Protein AF-G4Z977-F1 (afdb_monomer_lite)

InterPro domains:
  IPR040786 RXLR phytopathogen effector protein, WY-domain [PF18634] (69-119)
  IPR054463 RxLR effector PexRD54, WY domain [PF22748] (27-66)

Organism: Phytophthora sojae (strain P6497) (NCBI:txid1094619)

Sequence (148 aa):
EERGPIPRLSKLAEMTLKQNRFHNLENWLWLRTQADPRKVFKFLLLGEAGVKLENNPKFIQWIKYVKLYQADQGVHRFTASDIFYTLLASKRTEEEVAVLFASLKKIPGLKKLAEDLQKAQFDSWRIKGKIPNAGRIYGKTMPSMLLE

Secondary structure (DSSP, 8-state):
------THHHHHHHHHHHHHT-S-HHHHHHHHTT--HHHHHHHTTTTSTT---TT-HHHHHHHHHHHHHHHHH-GGGS-HHHHHHHHHTSS--HHHHHHHHHHHHTSGGGHHHHHHHHHHHHHHHHHTT----HHHHTGGG--GGG--

Structure (mmCIF, N/CA/C/O backbone):
data_AF-G4Z977-F1
#
_entry.id   AF-G4Z977-F1
#
loop_
_atom_site.group_PDB
_atom_site.id
_atom_site.type_symbol
_atom_site.label_atom_id
_atom_site.label_alt_id
_atom_site.label_comp_id
_atom_site.label_asym_id
_atom_site.label_entity_id
_atom_site.label_seq_id
_atom_site.pdbx_PDB_ins_code
_atom_site.Cartn_x
_atom_site.Cartn_y
_atom_site.Cartn_z
_atom_site.occupancy
_atom_site.B_iso_or_equiv
_atom_site.auth_seq_id
_atom_site.auth_comp_id
_atom_site.auth_asym_id
_atom_site.auth_atom_id
_atom_site.pdbx_PDB_model_num
ATOM 1 N N . GLU A 1 1 ? 31.286 -31.126 -35.426 1.00 36.00 1 GLU A N 1
ATOM 2 C CA . GLU A 1 1 ? 30.299 -30.181 -35.982 1.00 36.00 1 GLU A CA 1
ATOM 3 C C . GLU A 1 1 ? 29.448 -29.659 -34.835 1.00 36.00 1 GLU A C 1
ATOM 5 O O . GLU A 1 1 ? 28.545 -30.341 -34.360 1.00 36.00 1 GLU A O 1
ATOM 10 N N . GLU A 1 2 ? 29.867 -28.528 -34.266 1.00 37.41 2 GLU A N 1
ATOM 11 C CA . GLU A 1 2 ? 29.191 -27.915 -33.126 1.00 37.41 2 GLU A CA 1
ATOM 12 C C . GLU A 1 2 ? 27.820 -27.393 -33.554 1.00 37.41 2 GLU A C 1
ATOM 14 O O . GLU A 1 2 ? 27.701 -26.480 -34.371 1.00 37.41 2 GLU A O 1
ATOM 19 N N . ARG A 1 3 ? 26.762 -27.976 -32.986 1.00 44.56 3 ARG A N 1
ATOM 20 C CA . ARG A 1 3 ? 25.419 -27.408 -33.066 1.00 44.56 3 ARG A CA 1
ATOM 21 C C . ARG A 1 3 ? 25.397 -26.168 -32.177 1.00 44.56 3 ARG A C 1
ATOM 23 O O . ARG A 1 3 ? 25.275 -26.287 -30.961 1.00 44.56 3 ARG A O 1
ATOM 30 N N . GLY A 1 4 ? 25.553 -24.998 -32.795 1.00 48.47 4 GLY A N 1
ATOM 31 C CA . GLY A 1 4 ? 25.447 -23.708 -32.119 1.00 48.47 4 GLY A CA 1
ATOM 32 C C . GLY A 1 4 ? 24.156 -23.599 -31.291 1.00 48.47 4 GLY A C 1
ATOM 33 O O . GLY A 1 4 ? 23.150 -24.242 -31.618 1.00 48.47 4 GLY A O 1
ATOM 34 N N . PRO A 1 5 ? 24.167 -22.812 -30.201 1.00 51.97 5 PRO A N 1
ATOM 35 C CA . PRO A 1 5 ? 23.032 -22.716 -29.290 1.00 51.97 5 PRO A CA 1
ATOM 36 C C . PRO A 1 5 ? 21.810 -22.230 -30.065 1.00 51.97 5 PRO A C 1
ATOM 38 O O . PRO A 1 5 ? 21.947 -21.359 -30.909 1.00 51.97 5 PRO A O 1
ATOM 41 N N . ILE A 1 6 ? 20.624 -22.787 -29.804 1.00 49.53 6 ILE A N 1
ATOM 42 C CA . ILE A 1 6 ? 19.371 -22.413 -30.478 1.00 49.53 6 ILE A CA 1
ATOM 43 C C . ILE A 1 6 ? 18.826 -21.130 -29.813 1.00 49.53 6 ILE A C 1
ATOM 45 O O . ILE A 1 6 ? 18.198 -21.223 -28.756 1.00 49.53 6 ILE A O 1
ATOM 49 N N . PRO A 1 7 ? 18.986 -19.921 -30.395 1.00 49.31 7 PRO A N 1
ATOM 50 C CA . PRO A 1 7 ? 18.646 -18.646 -29.742 1.00 49.31 7 PRO A CA 1
ATOM 51 C C . PRO A 1 7 ? 17.137 -18.338 -29.661 1.00 49.31 7 PRO A C 1
ATOM 53 O O . PRO A 1 7 ? 16.747 -17.221 -29.327 1.00 49.31 7 PRO A O 1
ATOM 56 N N . ARG A 1 8 ? 16.251 -19.289 -29.990 1.00 52.06 8 ARG A N 1
ATOM 57 C CA . ARG A 1 8 ? 14.792 -19.055 -30.040 1.00 52.06 8 ARG A CA 1
ATOM 58 C C . ARG A 1 8 ? 14.049 -19.444 -28.762 1.00 52.06 8 ARG A C 1
ATOM 60 O O . ARG A 1 8 ? 13.011 -18.850 -28.479 1.00 52.06 8 ARG A O 1
ATOM 67 N N . LEU A 1 9 ? 14.577 -20.381 -27.972 1.00 49.69 9 LEU A N 1
ATOM 68 C CA . LEU A 1 9 ? 13.931 -20.815 -26.726 1.00 49.69 9 LEU A CA 1
ATOM 69 C C . LEU A 1 9 ? 14.031 -19.761 -25.618 1.00 49.69 9 LEU A C 1
ATOM 71 O O . LEU A 1 9 ? 13.076 -19.600 -24.868 1.00 49.69 9 LEU A O 1
ATOM 75 N N . S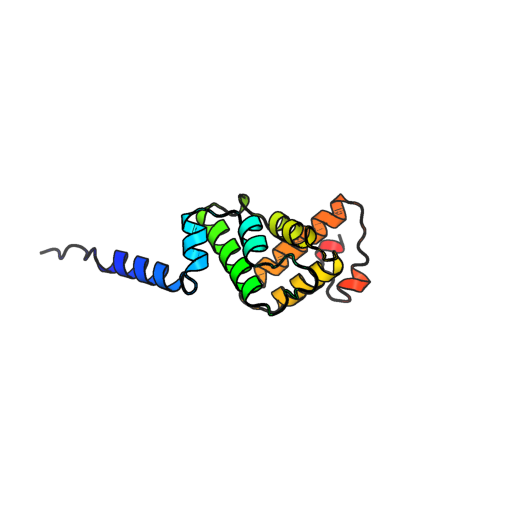ER A 1 10 ? 15.122 -18.992 -25.554 1.00 59.66 10 SER A N 1
ATOM 76 C CA . SER A 1 10 ? 15.293 -17.898 -24.584 1.00 59.66 10 SER A CA 1
ATOM 77 C C . SER A 1 10 ? 14.256 -16.795 -24.783 1.00 59.66 10 SER A C 1
ATOM 79 O O . SER A 1 10 ? 13.573 -16.415 -23.841 1.00 59.66 10 SER A O 1
ATOM 81 N N . LYS A 1 11 ? 14.050 -16.349 -26.026 1.00 60.91 11 LYS A N 1
ATOM 82 C CA . LYS A 1 11 ? 13.050 -15.325 -26.351 1.00 60.91 11 LYS A CA 1
ATOM 83 C C . LYS A 1 11 ? 11.625 -15.816 -26.103 1.00 60.91 11 LYS A C 1
ATOM 85 O O . LYS A 1 11 ? 10.808 -15.055 -25.597 1.00 60.91 11 LYS A O 1
ATOM 90 N N . LEU A 1 12 ? 11.327 -17.080 -26.417 1.00 50.25 12 LEU A N 1
ATOM 91 C CA . LEU A 1 12 ? 10.016 -17.669 -26.140 1.00 50.25 12 LEU A CA 1
ATOM 92 C C . LEU A 1 12 ? 9.785 -17.846 -24.632 1.00 50.25 12 LEU A C 1
ATOM 94 O O . LEU A 1 12 ? 8.690 -17.560 -24.170 1.00 50.25 12 LEU A O 1
ATOM 98 N N . ALA A 1 13 ? 10.810 -18.242 -23.869 1.00 54.69 13 ALA A N 1
ATOM 99 C CA . ALA A 1 13 ? 10.777 -18.328 -22.410 1.00 54.69 13 ALA A CA 1
ATOM 100 C C . ALA A 1 13 ? 10.619 -16.946 -21.758 1.00 54.69 13 ALA A C 1
ATOM 102 O O . ALA A 1 13 ? 9.823 -1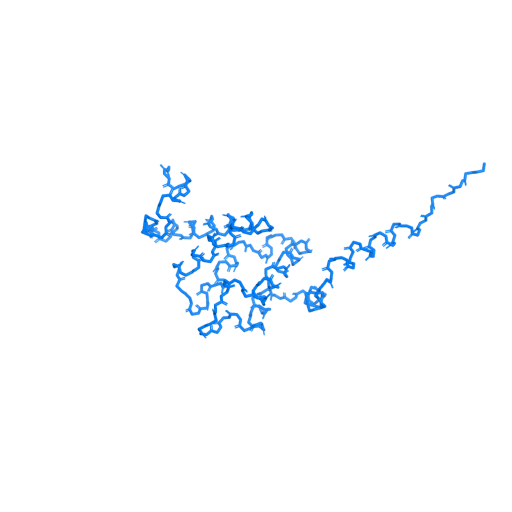6.772 -20.845 1.00 54.69 13 ALA A O 1
ATOM 103 N N . GLU A 1 14 ? 11.305 -15.921 -22.261 1.00 60.72 14 GLU A N 1
ATOM 104 C CA . GLU A 1 14 ? 11.090 -14.536 -21.843 1.00 60.72 14 GLU A CA 1
ATOM 105 C C . GLU A 1 14 ? 9.684 -14.053 -22.188 1.00 60.72 14 GLU A C 1
ATOM 107 O O . GLU A 1 14 ? 9.068 -13.349 -21.392 1.00 60.72 14 GLU A O 1
ATOM 112 N N . MET A 1 15 ? 9.174 -14.408 -23.369 1.00 52.81 15 MET A N 1
ATOM 113 C CA . MET A 1 15 ? 7.823 -14.071 -23.798 1.00 52.81 15 MET A CA 1
ATOM 114 C C . MET A 1 15 ? 6.781 -14.783 -22.953 1.00 52.81 15 MET A C 1
ATOM 116 O O . MET A 1 15 ? 5.831 -14.129 -22.562 1.00 52.81 15 MET A O 1
ATOM 120 N N . THR A 1 16 ? 6.950 -16.059 -22.609 1.00 52.41 16 THR A N 1
ATOM 121 C CA . THR A 1 16 ? 6.019 -16.788 -21.738 1.00 52.41 16 THR A CA 1
ATOM 122 C C . THR A 1 16 ? 6.116 -16.313 -20.292 1.00 52.41 16 THR A C 1
ATOM 124 O O . THR A 1 16 ? 5.080 -16.116 -19.666 1.00 52.41 16 THR A O 1
ATOM 127 N N . LEU A 1 17 ? 7.310 -15.995 -19.779 1.00 53.88 17 LEU A N 1
ATOM 128 C CA . LEU A 1 17 ? 7.485 -15.326 -18.483 1.00 53.88 17 LEU A CA 1
ATOM 129 C C . LEU A 1 17 ? 6.854 -13.925 -18.475 1.00 53.88 17 LEU A C 1
ATOM 131 O O . LEU A 1 17 ? 6.239 -13.535 -17.488 1.00 53.88 17 LEU A O 1
ATOM 135 N N . LYS A 1 18 ? 6.957 -13.162 -19.571 1.00 55.28 18 LYS A N 1
ATOM 136 C CA . LYS A 1 18 ? 6.272 -11.871 -19.749 1.00 55.28 18 LYS A CA 1
ATOM 137 C C . LYS A 1 18 ? 4.752 -12.061 -19.855 1.00 55.28 18 LYS A C 1
ATOM 139 O O . LYS A 1 18 ? 4.027 -11.400 -19.126 1.00 55.28 18 LYS A O 1
ATOM 144 N N . GLN A 1 19 ? 4.271 -13.001 -20.665 1.00 46.81 19 GLN A N 1
ATOM 145 C CA . GLN A 1 19 ? 2.856 -13.334 -20.877 1.00 46.81 19 GLN A CA 1
ATOM 146 C C . GLN A 1 19 ? 2.175 -13.742 -19.563 1.00 46.81 19 GLN A C 1
ATOM 148 O O . GLN A 1 19 ? 1.100 -13.240 -19.245 1.00 46.81 19 GLN A O 1
ATOM 153 N N . ASN A 1 20 ? 2.839 -14.570 -18.749 1.00 50.62 20 ASN A N 1
ATOM 154 C CA . ASN A 1 20 ? 2.346 -15.003 -17.438 1.00 50.62 20 ASN A CA 1
ATOM 155 C C . ASN A 1 20 ? 2.300 -13.844 -16.412 1.00 50.62 20 ASN A C 1
ATOM 157 O O . ASN A 1 20 ? 1.578 -13.912 -15.419 1.00 50.62 20 ASN A O 1
ATOM 161 N N . ARG A 1 21 ? 3.025 -12.736 -16.659 1.00 53.88 21 ARG A N 1
ATOM 162 C CA . ARG A 1 21 ? 2.948 -11.488 -15.871 1.00 53.88 21 ARG A CA 1
ATOM 163 C C . ARG A 1 21 ? 1.805 -10.557 -16.297 1.00 53.88 21 ARG A C 1
ATOM 165 O O . ARG A 1 21 ? 1.528 -9.599 -15.577 1.00 53.88 21 ARG A O 1
ATOM 172 N N . PHE A 1 22 ? 1.109 -10.840 -17.402 1.00 51.75 22 PHE A N 1
ATOM 173 C CA . PHE A 1 22 ? 0.079 -9.964 -17.978 1.00 51.75 22 PHE A CA 1
ATOM 174 C C . PHE A 1 22 ? -1.322 -10.583 -18.019 1.00 51.75 22 PHE A C 1
ATOM 176 O O . PHE A 1 22 ? -2.098 -10.308 -18.926 1.00 51.75 22 PHE A O 1
ATOM 183 N N . HIS A 1 23 ? -1.724 -11.302 -16.967 1.00 53.47 23 HIS A N 1
ATOM 184 C CA . HIS A 1 23 ? -3.143 -11.621 -16.730 1.00 53.47 23 HIS A CA 1
ATOM 185 C C . HIS A 1 23 ? -4.036 -10.376 -16.493 1.00 53.47 23 HIS A C 1
ATOM 187 O O . HIS A 1 23 ? -5.207 -10.516 -16.151 1.00 53.47 23 HIS A O 1
ATOM 193 N N . ASN A 1 24 ? -3.509 -9.155 -16.650 1.00 71.06 24 ASN A N 1
ATOM 194 C CA . ASN A 1 24 ? -4.283 -7.921 -16.634 1.00 71.06 24 ASN A CA 1
ATOM 195 C C . ASN A 1 24 ? -3.634 -6.866 -17.558 1.00 71.06 24 ASN A C 1
ATOM 197 O O . ASN A 1 24 ? -2.591 -6.298 -17.221 1.00 71.06 24 ASN A O 1
ATOM 201 N N . LEU A 1 25 ? -4.239 -6.636 -18.731 1.00 82.81 25 LEU A N 1
ATOM 202 C CA . LEU A 1 25 ? -3.770 -5.703 -19.767 1.00 82.81 25 LEU A CA 1
ATOM 203 C C . LEU A 1 25 ? -3.585 -4.272 -19.232 1.00 82.81 25 LEU A C 1
ATOM 205 O O . LEU A 1 25 ? -2.671 -3.566 -19.655 1.00 82.81 25 LEU A O 1
ATOM 209 N N . GLU A 1 26 ? -4.404 -3.863 -18.263 1.00 88.38 26 GLU A N 1
ATOM 210 C CA . GLU A 1 26 ? -4.333 -2.531 -17.657 1.00 88.38 26 GLU A CA 1
ATOM 211 C C . GLU A 1 26 ? -3.027 -2.342 -16.879 1.00 88.38 26 GLU A C 1
ATOM 213 O O . GLU A 1 26 ? -2.336 -1.342 -17.064 1.00 88.38 26 GLU A O 1
ATOM 218 N N . ASN A 1 27 ? -2.618 -3.344 -16.088 1.00 90.69 27 ASN A N 1
ATOM 219 C CA . ASN A 1 27 ? -1.358 -3.296 -15.342 1.00 90.69 27 ASN A CA 1
ATOM 220 C C . ASN A 1 27 ? -0.152 -3.168 -16.279 1.00 90.69 27 ASN A C 1
ATOM 222 O O . ASN A 1 27 ? 0.796 -2.450 -15.964 1.00 90.69 27 ASN A O 1
ATOM 226 N N . TRP A 1 28 ? -0.186 -3.860 -17.422 1.00 86.19 28 TRP A N 1
ATOM 227 C CA . TRP A 1 28 ? 0.855 -3.742 -18.439 1.00 86.19 28 TRP A CA 1
ATOM 228 C C . TRP A 1 28 ? 0.904 -2.339 -19.041 1.00 86.19 28 TRP A C 1
ATOM 230 O O . TRP A 1 28 ? 1.983 -1.759 -19.161 1.00 86.19 28 TRP A O 1
ATOM 240 N N . LEU A 1 29 ? -0.257 -1.782 -19.396 1.00 91.38 29 LEU A N 1
ATOM 241 C CA . LEU A 1 29 ? -0.338 -0.451 -19.985 1.00 91.38 29 LEU A CA 1
ATOM 242 C C . LEU A 1 29 ? 0.171 0.616 -19.013 1.00 91.38 29 LEU A C 1
ATOM 244 O O . LEU A 1 29 ? 1.009 1.432 -19.395 1.00 91.38 29 LEU A O 1
ATOM 248 N N . TRP A 1 30 ? -0.275 0.565 -17.755 1.00 94.75 30 TRP A N 1
ATOM 249 C CA . TRP A 1 30 ? 0.199 1.463 -16.706 1.00 94.75 30 TRP A CA 1
ATOM 250 C C . TRP A 1 30 ? 1.710 1.362 -16.523 1.00 94.75 30 TRP A C 1
ATOM 252 O O . TRP A 1 30 ? 2.372 2.398 -16.473 1.00 94.75 30 TRP A O 1
ATOM 262 N N . LEU A 1 31 ? 2.264 0.143 -16.520 1.00 92.38 31 LEU A N 1
ATOM 263 C CA . LEU A 1 31 ? 3.703 -0.077 -16.382 1.00 92.38 31 LEU A CA 1
ATOM 264 C C . LEU A 1 31 ? 4.478 0.515 -17.565 1.00 92.38 31 LEU A C 1
ATOM 266 O O . LEU A 1 31 ? 5.463 1.215 -17.358 1.00 92.38 31 LEU A O 1
ATOM 270 N N . ARG A 1 32 ? 3.994 0.320 -18.800 1.00 91.06 32 ARG A N 1
ATOM 271 C CA . ARG A 1 32 ? 4.606 0.889 -20.014 1.00 91.06 32 ARG A CA 1
ATOM 272 C C . ARG A 1 32 ? 4.663 2.416 -19.971 1.00 91.06 32 ARG A C 1
ATOM 274 O O . ARG A 1 32 ? 5.608 3.009 -20.474 1.00 91.06 32 ARG A O 1
ATOM 281 N N . THR A 1 33 ? 3.648 3.041 -19.382 1.00 90.88 33 THR A N 1
ATOM 282 C CA . THR A 1 33 ? 3.586 4.497 -19.190 1.00 90.88 33 THR A CA 1
ATOM 283 C C . THR A 1 33 ? 4.196 4.972 -17.870 1.00 90.88 33 THR A C 1
ATOM 285 O O . THR A 1 33 ? 4.108 6.158 -17.572 1.00 90.88 33 THR A O 1
ATOM 288 N N . GLN A 1 34 ? 4.762 4.064 -17.062 1.00 90.75 34 GLN A N 1
ATOM 289 C CA . GLN A 1 34 ? 5.266 4.339 -15.711 1.00 90.75 34 GLN A CA 1
ATOM 290 C C . GLN A 1 34 ? 4.256 5.121 -14.854 1.00 90.75 34 GLN A C 1
ATOM 292 O O . GLN A 1 34 ? 4.593 6.088 -14.171 1.00 90.75 34 GLN A O 1
ATOM 297 N N . ALA A 1 35 ? 2.980 4.735 -14.916 1.00 95.25 35 ALA A N 1
ATOM 298 C CA . ALA A 1 35 ? 1.914 5.472 -14.256 1.00 95.25 35 ALA A CA 1
ATOM 299 C C . ALA A 1 35 ? 2.115 5.467 -12.732 1.00 95.25 35 ALA A C 1
ATOM 301 O O . ALA A 1 35 ? 2.215 4.409 -12.113 1.00 95.25 35 ALA A O 1
ATOM 302 N N . ASP A 1 36 ? 2.134 6.645 -12.108 1.00 95.50 36 ASP A N 1
ATOM 303 C CA . ASP A 1 36 ? 2.280 6.753 -10.652 1.00 95.50 36 ASP A CA 1
ATOM 304 C C . ASP A 1 36 ? 1.206 5.891 -9.942 1.00 95.50 36 ASP A C 1
ATOM 306 O O . ASP A 1 36 ? 0.008 6.060 -10.219 1.00 95.50 36 ASP A O 1
ATOM 310 N N . PRO A 1 37 ? 1.582 4.979 -9.023 1.00 96.81 37 PRO A N 1
ATOM 311 C CA . PRO A 1 37 ? 0.616 4.116 -8.352 1.00 96.81 37 PRO A CA 1
ATOM 312 C C . PRO A 1 37 ? -0.491 4.863 -7.595 1.00 96.81 37 PRO A C 1
ATOM 314 O O . PRO A 1 37 ? -1.600 4.342 -7.497 1.00 96.81 37 PRO A O 1
ATOM 317 N N . ARG A 1 38 ? -0.265 6.095 -7.122 1.00 97.12 38 ARG A N 1
ATOM 318 C CA . ARG A 1 38 ? -1.303 6.959 -6.524 1.00 97.12 38 ARG A CA 1
ATOM 319 C C . ARG A 1 38 ? -2.334 7.390 -7.565 1.00 97.12 38 ARG A C 1
ATOM 321 O O . ARG A 1 38 ? -3.523 7.460 -7.259 1.00 97.12 38 A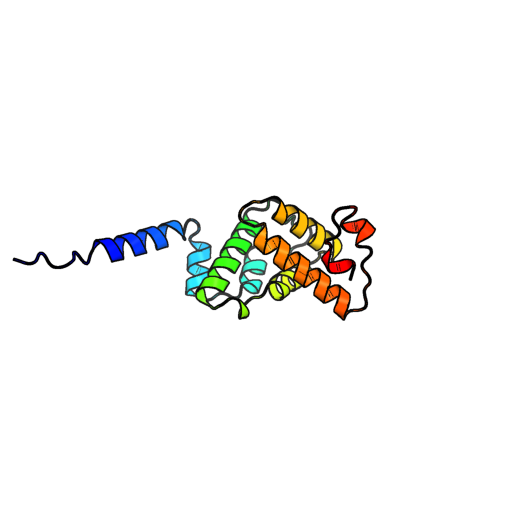RG A O 1
ATOM 328 N N . LYS A 1 39 ? -1.910 7.668 -8.804 1.00 96.56 39 LYS A N 1
ATOM 329 C CA . LYS A 1 39 ? -2.830 7.987 -9.910 1.00 96.56 39 LYS A CA 1
ATOM 330 C C . LYS A 1 39 ? -3.654 6.765 -10.292 1.00 96.56 39 LYS A C 1
ATOM 332 O O . LYS A 1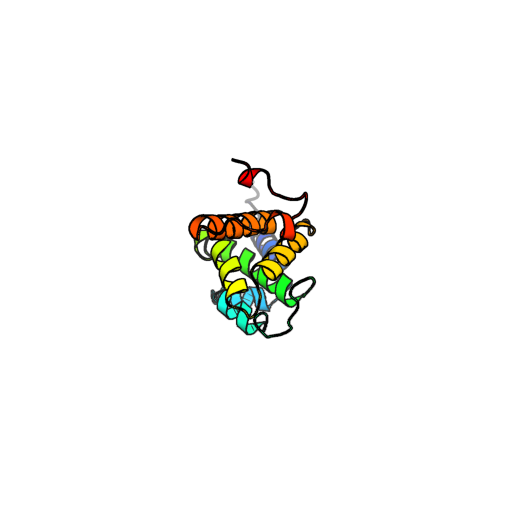 39 ? -4.865 6.885 -10.437 1.00 96.56 39 LYS A O 1
ATOM 337 N N . VAL A 1 40 ? -3.028 5.590 -10.365 1.00 97.00 40 VAL A N 1
ATOM 338 C CA . VAL A 1 40 ? -3.738 4.326 -10.625 1.00 97.00 40 VAL A CA 1
ATOM 339 C C . VAL A 1 40 ? -4.730 4.002 -9.500 1.00 97.00 40 VAL A C 1
ATOM 341 O O . VAL A 1 40 ? -5.855 3.594 -9.774 1.00 97.00 40 VAL A O 1
ATOM 344 N N . PHE A 1 41 ? -4.371 4.255 -8.236 1.00 96.81 41 PHE A N 1
ATOM 345 C CA . PHE A 1 41 ? -5.281 4.095 -7.093 1.00 96.81 41 PHE A CA 1
ATOM 346 C C . PHE A 1 41 ? -6.555 4.938 -7.250 1.00 96.81 41 PHE A C 1
ATOM 348 O O . PHE A 1 41 ? -7.666 4.442 -7.047 1.00 96.81 41 PHE A O 1
ATOM 355 N N . LYS A 1 42 ? -6.393 6.207 -7.651 1.00 95.69 42 LYS A N 1
ATOM 356 C CA . LYS A 1 42 ? -7.507 7.121 -7.938 1.00 95.69 42 LYS A CA 1
ATOM 357 C C . LYS A 1 42 ? -8.312 6.678 -9.157 1.00 95.69 42 LYS A C 1
ATOM 359 O O . LYS A 1 42 ? -9.532 6.668 -9.088 1.00 95.69 42 LYS A O 1
ATOM 364 N N . PHE A 1 43 ? -7.646 6.265 -10.234 1.00 95.06 43 PHE A N 1
ATOM 365 C CA . PHE A 1 43 ? -8.294 5.762 -11.449 1.00 95.06 43 PHE A CA 1
ATOM 366 C C . PHE A 1 43 ? -9.207 4.561 -11.162 1.00 95.06 43 PHE A C 1
ATOM 368 O O . PHE A 1 43 ? -10.306 4.463 -11.696 1.00 95.06 43 PHE A O 1
ATOM 375 N N . LEU A 1 44 ? -8.790 3.680 -10.251 1.00 94.50 44 LEU A N 1
ATOM 376 C CA . LEU A 1 44 ? -9.580 2.531 -9.805 1.00 94.50 44 LEU A CA 1
ATOM 377 C C . LEU A 1 44 ? -10.691 2.884 -8.800 1.00 94.50 44 LEU A C 1
ATOM 379 O O . LEU A 1 44 ? -11.398 1.980 -8.346 1.00 94.50 44 LEU A O 1
ATOM 383 N N . LEU A 1 45 ? -10.858 4.169 -8.466 1.00 94.00 45 LEU A N 1
ATOM 384 C CA . LEU A 1 45 ? -11.843 4.697 -7.515 1.00 94.00 45 LEU A CA 1
ATOM 385 C C . LEU A 1 45 ? -11.709 4.094 -6.109 1.00 94.00 45 LEU A C 1
ATOM 387 O O . LEU A 1 45 ? -12.672 3.991 -5.355 1.00 94.00 45 LEU A O 1
ATOM 391 N N . LEU A 1 46 ? -10.496 3.688 -5.724 1.00 95.19 46 LEU A N 1
ATOM 392 C CA . LEU A 1 46 ? -10.248 3.026 -4.440 1.00 95.19 46 LEU A CA 1
ATOM 393 C C . LEU A 1 46 ? -10.255 4.003 -3.253 1.00 95.19 46 LEU A C 1
ATOM 395 O O . LEU A 1 46 ? -10.325 3.576 -2.099 1.00 95.19 46 LEU A O 1
ATOM 399 N N . GLY A 1 47 ? -10.186 5.310 -3.519 1.00 91.81 47 GLY A N 1
ATOM 400 C CA . GLY A 1 47 ? -10.222 6.371 -2.509 1.00 91.81 47 GLY A CA 1
ATOM 401 C C . GLY A 1 47 ? -11.620 6.880 -2.146 1.00 91.81 47 GLY A C 1
ATOM 402 O O . GLY A 1 47 ? -11.730 7.680 -1.218 1.00 91.81 47 GLY A O 1
ATOM 403 N N . GLU A 1 48 ? -12.659 6.435 -2.857 1.00 88.69 48 GLU A N 1
ATOM 404 C CA . GLU A 1 48 ? -14.025 6.934 -2.681 1.00 88.69 48 GLU A CA 1
ATOM 405 C C . GLU A 1 48 ? -14.654 6.494 -1.352 1.00 88.69 48 GLU A C 1
ATOM 407 O O . GLU A 1 48 ? -14.323 5.447 -0.784 1.00 88.69 48 GLU A O 1
ATOM 412 N N . ALA A 1 49 ? -15.590 7.308 -0.854 1.00 81.81 49 ALA A N 1
ATOM 413 C CA . ALA A 1 49 ? -16.327 7.012 0.373 1.00 81.81 49 ALA A CA 1
ATOM 414 C C . ALA A 1 49 ? -17.087 5.680 0.249 1.00 81.81 49 ALA A C 1
ATOM 416 O O . ALA A 1 49 ? -17.714 5.411 -0.772 1.00 81.81 49 ALA A O 1
ATOM 417 N N . GLY A 1 50 ? -17.053 4.852 1.295 1.00 81.19 50 GLY A N 1
ATOM 418 C CA . GLY A 1 50 ? -17.796 3.586 1.336 1.00 81.19 50 GLY A CA 1
ATOM 419 C C . GLY A 1 50 ? -17.173 2.431 0.541 1.00 81.19 50 GLY A C 1
ATOM 420 O O . GLY A 1 50 ? -17.669 1.307 0.619 1.00 81.19 50 GLY A O 1
ATOM 421 N N . VAL A 1 51 ? -16.064 2.649 -0.177 1.00 87.25 51 VAL A N 1
ATOM 422 C CA . VAL A 1 51 ? -15.359 1.562 -0.869 1.00 87.25 51 VAL A CA 1
ATOM 423 C C . VAL A 1 51 ? -14.648 0.667 0.146 1.00 87.25 51 VAL A C 1
ATOM 425 O O . VAL A 1 51 ? -13.684 1.075 0.797 1.00 87.25 51 VAL A O 1
ATOM 428 N N . LYS A 1 52 ? -15.066 -0.597 0.238 1.00 89.00 52 LYS A N 1
ATOM 429 C CA . LYS A 1 52 ? -14.335 -1.631 0.985 1.00 89.00 52 LYS A CA 1
ATOM 430 C C . LYS A 1 52 ? -13.162 -2.143 0.147 1.00 89.00 52 LYS A C 1
ATOM 432 O O . LYS A 1 52 ? -13.336 -2.438 -1.035 1.00 89.00 52 LYS A O 1
ATOM 437 N N . LEU A 1 53 ? -11.964 -2.210 0.736 1.00 90.88 53 LEU A N 1
ATOM 438 C CA . LEU A 1 53 ? -10.743 -2.690 0.058 1.00 90.88 53 LEU A CA 1
ATOM 439 C C . LEU A 1 53 ? -10.476 -4.176 0.295 1.00 90.88 53 LEU A C 1
ATOM 441 O O . LEU A 1 53 ? -9.884 -4.856 -0.541 1.00 90.88 53 LEU A O 1
ATOM 445 N N . GLU A 1 54 ? -10.924 -4.679 1.435 1.00 84.94 54 GLU A N 1
ATOM 446 C CA . GLU A 1 54 ? -10.883 -6.092 1.776 1.00 84.94 54 GLU A CA 1
ATOM 447 C C . GLU A 1 54 ? -11.679 -6.910 0.754 1.00 84.94 54 GLU A C 1
ATOM 449 O O . GLU A 1 54 ? -12.815 -6.583 0.416 1.00 84.94 54 GLU A O 1
ATOM 454 N N . ASN A 1 55 ? -11.034 -7.943 0.206 1.00 80.50 55 ASN A N 1
ATOM 455 C CA . ASN A 1 55 ? -11.549 -8.785 -0.879 1.00 80.50 55 ASN A CA 1
ATOM 456 C C . ASN A 1 55 ? -11.961 -8.029 -2.159 1.00 80.50 55 ASN A C 1
ATOM 458 O O . ASN A 1 55 ? -12.613 -8.603 -3.029 1.00 80.50 55 ASN A O 1
ATOM 462 N N . ASN A 1 56 ? -11.560 -6.764 -2.321 1.00 87.56 56 ASN A N 1
ATOM 463 C CA . ASN A 1 56 ? -11.894 -5.985 -3.505 1.00 87.56 56 ASN A CA 1
ATOM 464 C C . ASN A 1 56 ? -10.938 -6.329 -4.663 1.00 87.56 56 ASN A C 1
ATOM 466 O O . ASN A 1 56 ? -9.732 -6.077 -4.555 1.00 87.56 56 ASN A O 1
ATOM 470 N N . PRO A 1 57 ? -11.436 -6.848 -5.800 1.00 89.31 57 PRO A N 1
ATOM 471 C CA . PRO A 1 57 ? -10.584 -7.255 -6.913 1.00 89.31 57 PRO A CA 1
ATOM 472 C C . PRO A 1 57 ? -9.786 -6.088 -7.514 1.00 89.31 57 PRO A C 1
ATOM 474 O O . PRO A 1 57 ? -8.631 -6.289 -7.889 1.00 89.31 57 PRO A O 1
ATOM 477 N N . LYS A 1 58 ? -10.335 -4.862 -7.527 1.00 92.44 58 LYS A N 1
ATOM 478 C CA . LYS A 1 58 ? -9.614 -3.659 -7.980 1.00 92.44 58 LYS A CA 1
ATOM 479 C C . LYS A 1 58 ? -8.473 -3.301 -7.032 1.00 92.44 58 LYS A C 1
ATOM 481 O O . LYS A 1 58 ? -7.399 -2.905 -7.475 1.00 92.44 58 LYS A O 1
ATOM 486 N N . PHE A 1 59 ? -8.664 -3.491 -5.727 1.00 93.06 59 PHE A N 1
ATOM 487 C CA . PHE A 1 59 ? -7.586 -3.287 -4.761 1.00 93.06 59 PHE A CA 1
ATOM 488 C C . PHE A 1 59 ? -6.475 -4.327 -4.936 1.00 93.06 59 PHE A C 1
ATOM 490 O O . PHE A 1 59 ? -5.299 -3.976 -4.986 1.00 93.06 59 PHE A O 1
ATOM 497 N N . ILE A 1 60 ? -6.829 -5.602 -5.122 1.00 89.62 60 ILE A N 1
ATOM 498 C CA . ILE A 1 60 ? -5.847 -6.659 -5.408 1.00 89.62 60 ILE A CA 1
ATOM 499 C C . ILE A 1 60 ? -5.097 -6.382 -6.717 1.00 89.62 60 ILE A C 1
ATOM 501 O O . ILE A 1 60 ? -3.881 -6.575 -6.785 1.00 89.62 60 ILE A O 1
ATOM 505 N N . GLN A 1 61 ? -5.790 -5.902 -7.749 1.00 91.88 61 GLN A N 1
ATOM 506 C CA . GLN A 1 61 ? -5.169 -5.455 -8.994 1.00 91.88 61 GLN A CA 1
ATOM 507 C C . GLN A 1 61 ? -4.175 -4.316 -8.756 1.00 91.88 61 GLN A C 1
ATOM 509 O O . GLN A 1 61 ? -3.048 -4.392 -9.248 1.00 91.88 61 GLN A O 1
ATOM 514 N N . TRP A 1 62 ? -4.559 -3.303 -7.979 1.00 95.50 62 TRP A N 1
ATOM 515 C CA . TRP A 1 62 ? -3.681 -2.193 -7.629 1.00 95.50 62 TRP A CA 1
ATOM 516 C C . TRP A 1 62 ? -2.429 -2.660 -6.876 1.00 95.50 62 TRP A C 1
ATOM 518 O O . TRP A 1 62 ? -1.321 -2.267 -7.226 1.00 95.50 62 TRP A O 1
ATOM 528 N N . ILE A 1 63 ? -2.568 -3.578 -5.914 1.00 92.88 63 ILE A N 1
ATOM 529 C CA . ILE A 1 63 ? -1.425 -4.175 -5.205 1.00 92.88 63 ILE A CA 1
ATOM 530 C C . ILE A 1 63 ? -0.503 -4.936 -6.168 1.00 92.88 63 ILE A C 1
ATOM 532 O O . ILE A 1 63 ? 0.721 -4.824 -6.075 1.00 92.88 63 ILE A O 1
ATOM 536 N N . LYS A 1 64 ? -1.064 -5.690 -7.124 1.00 89.94 64 LYS A N 1
ATOM 537 C CA . LYS A 1 64 ? -0.270 -6.339 -8.181 1.00 89.94 64 LYS A CA 1
ATOM 538 C C . LYS A 1 64 ? 0.473 -5.304 -9.028 1.00 89.94 64 LYS A C 1
ATOM 540 O O . LYS A 1 64 ? 1.640 -5.521 -9.340 1.00 89.94 64 LYS A O 1
ATOM 545 N N . TYR A 1 65 ? -0.173 -4.189 -9.367 1.00 92.81 65 TYR A N 1
ATOM 546 C CA . TYR A 1 65 ? 0.458 -3.105 -10.113 1.00 92.81 65 TYR A CA 1
ATOM 547 C C . TYR A 1 65 ? 1.610 -2.461 -9.334 1.00 92.81 65 TYR A C 1
ATOM 549 O O . TYR A 1 65 ? 2.701 -2.330 -9.876 1.00 92.81 65 TYR A O 1
ATOM 557 N N . VAL A 1 66 ? 1.417 -2.147 -8.051 1.00 93.25 66 VAL A N 1
ATOM 558 C CA . VAL A 1 66 ? 2.475 -1.605 -7.182 1.00 93.25 66 VAL A CA 1
ATOM 559 C C . VAL A 1 66 ? 3.699 -2.522 -7.163 1.00 93.25 66 VAL A C 1
ATOM 561 O O . VAL A 1 66 ? 4.818 -2.043 -7.321 1.00 93.25 66 VAL A O 1
ATOM 564 N N . LYS A 1 67 ? 3.503 -3.843 -7.044 1.00 89.38 67 LYS A N 1
ATOM 565 C CA . LYS A 1 67 ? 4.612 -4.812 -7.091 1.00 89.38 67 LYS A CA 1
ATOM 566 C C . LYS A 1 67 ? 5.341 -4.808 -8.438 1.00 89.38 67 LYS A C 1
ATOM 568 O O . LYS A 1 67 ? 6.565 -4.883 -8.459 1.00 89.38 67 LYS A O 1
ATOM 573 N N . LEU A 1 68 ? 4.608 -4.717 -9.551 1.00 89.94 68 LEU A N 1
ATOM 574 C CA . LEU A 1 68 ? 5.207 -4.601 -10.887 1.00 89.94 68 LEU A CA 1
ATOM 575 C C . LEU A 1 68 ? 6.009 -3.303 -11.025 1.00 89.94 68 LEU A C 1
ATOM 577 O O . LEU A 1 68 ? 7.144 -3.337 -11.485 1.00 89.94 68 LEU A O 1
ATOM 581 N N . TYR A 1 69 ? 5.447 -2.186 -10.566 1.00 91.12 69 TYR A N 1
ATOM 582 C CA . TYR A 1 69 ? 6.095 -0.879 -10.580 1.00 91.12 69 TYR A CA 1
ATOM 583 C C . TYR A 1 69 ? 7.381 -0.873 -9.742 1.00 91.12 69 TYR A C 1
ATOM 585 O O . TYR A 1 69 ? 8.419 -0.421 -10.211 1.00 91.12 69 TYR A O 1
ATOM 593 N N . GLN A 1 70 ? 7.354 -1.436 -8.530 1.00 89.44 70 GLN A N 1
ATOM 594 C CA . GLN A 1 70 ? 8.539 -1.580 -7.675 1.00 89.44 70 GLN A CA 1
ATOM 595 C C . GLN A 1 70 ? 9.618 -2.472 -8.303 1.00 89.44 70 GLN A C 1
ATOM 597 O O . GLN A 1 70 ? 10.803 -2.186 -8.149 1.00 89.44 70 GLN A O 1
ATOM 602 N N . ALA A 1 71 ? 9.227 -3.549 -8.989 1.00 88.19 71 ALA A N 1
ATOM 603 C CA . ALA A 1 71 ? 10.165 -4.454 -9.649 1.00 88.19 71 ALA A CA 1
ATOM 604 C C . ALA A 1 71 ? 10.837 -3.820 -10.879 1.00 88.19 71 ALA A C 1
ATOM 606 O O . ALA A 1 71 ? 11.986 -4.136 -11.168 1.00 88.19 71 ALA A O 1
ATOM 607 N N . ASP A 1 72 ? 10.129 -2.941 -11.589 1.00 86.94 72 ASP A N 1
ATOM 608 C CA . ASP A 1 72 ? 10.610 -2.274 -12.804 1.00 86.94 72 ASP A CA 1
ATOM 609 C C . ASP A 1 72 ? 11.413 -0.997 -12.499 1.00 86.94 72 ASP A C 1
ATOM 611 O O . ASP A 1 72 ? 12.463 -0.757 -13.084 1.00 86.94 72 ASP A O 1
ATOM 615 N N . GLN A 1 73 ? 10.948 -0.196 -11.535 1.00 83.94 73 GLN A N 1
ATOM 616 C CA . GLN A 1 73 ? 11.500 1.129 -11.219 1.00 83.94 73 GLN A CA 1
ATOM 617 C C . GLN A 1 73 ? 12.402 1.135 -9.969 1.00 83.94 73 GLN A C 1
ATOM 619 O O . GLN A 1 73 ? 13.061 2.132 -9.662 1.00 83.94 73 GLN A O 1
ATOM 624 N N . GLY A 1 74 ? 12.432 0.026 -9.227 1.00 79.69 74 GLY A N 1
ATOM 625 C CA . GLY A 1 74 ? 13.132 -0.128 -7.954 1.00 79.69 74 GLY A CA 1
ATOM 626 C C . GLY A 1 74 ? 12.261 0.235 -6.748 1.00 79.69 74 GLY A C 1
ATOM 627 O O . GLY A 1 74 ? 11.577 1.259 -6.730 1.00 79.69 74 GLY A O 1
ATOM 628 N N . VAL A 1 75 ? 12.344 -0.570 -5.684 1.00 78.12 75 VAL A N 1
ATOM 629 C CA . VAL A 1 75 ? 11.475 -0.504 -4.486 1.00 78.12 75 VAL A CA 1
ATOM 630 C C . VAL A 1 75 ? 11.415 0.890 -3.843 1.00 78.12 75 VAL A C 1
ATOM 632 O O . VAL A 1 75 ? 10.359 1.318 -3.386 1.00 78.12 75 VAL A O 1
ATOM 635 N N . HIS A 1 76 ? 12.516 1.643 -3.869 1.00 85.00 76 HIS A N 1
ATOM 636 C CA . HIS A 1 76 ? 12.591 3.014 -3.349 1.00 85.00 76 HIS A CA 1
ATOM 637 C C . HIS A 1 76 ? 11.694 4.040 -4.070 1.00 85.00 76 HIS A C 1
ATOM 639 O O . HIS A 1 76 ? 11.444 5.110 -3.525 1.00 85.00 76 HIS A O 1
ATOM 645 N N . ARG A 1 77 ? 11.195 3.744 -5.282 1.00 88.56 77 ARG A N 1
ATOM 646 C CA . ARG A 1 77 ? 10.330 4.661 -6.045 1.00 88.56 77 ARG A CA 1
ATOM 647 C C . ARG A 1 77 ? 8.892 4.663 -5.540 1.00 88.56 77 ARG A C 1
ATOM 649 O O . ARG A 1 77 ? 8.154 5.597 -5.836 1.00 88.56 77 ARG A O 1
ATOM 656 N N . PHE A 1 78 ? 8.487 3.610 -4.835 1.00 91.94 78 PHE A N 1
ATOM 657 C CA . PHE A 1 78 ? 7.181 3.523 -4.199 1.00 91.94 78 PHE A CA 1
ATOM 658 C C . PHE A 1 78 ? 7.267 2.568 -3.012 1.00 91.94 78 PHE A C 1
ATOM 660 O O . PHE A 1 78 ? 7.204 1.354 -3.173 1.00 91.94 78 PHE A O 1
ATOM 667 N N . THR A 1 79 ? 7.470 3.106 -1.819 1.00 92.94 79 THR A N 1
ATOM 668 C CA . THR A 1 79 ? 7.764 2.348 -0.598 1.00 92.94 79 THR A CA 1
ATOM 669 C C . THR A 1 79 ? 6.499 1.837 0.105 1.00 92.94 79 THR A C 1
ATOM 671 O O . THR A 1 79 ? 5.373 2.201 -0.237 1.00 92.94 79 THR A O 1
ATOM 674 N N . ALA A 1 80 ? 6.666 1.013 1.145 1.00 91.56 80 ALA A N 1
ATOM 675 C CA . ALA A 1 80 ? 5.557 0.641 2.030 1.00 91.56 80 ALA A CA 1
ATOM 676 C C . ALA A 1 80 ? 4.914 1.871 2.703 1.00 91.56 80 ALA A C 1
ATOM 678 O O . ALA A 1 80 ? 3.693 1.925 2.852 1.00 91.56 80 ALA A O 1
ATOM 679 N N . SER A 1 81 ? 5.710 2.892 3.034 1.00 90.69 81 SER A N 1
ATOM 680 C CA . SER A 1 81 ? 5.206 4.171 3.541 1.00 90.69 81 SER A CA 1
ATOM 681 C C . SER A 1 81 ? 4.350 4.894 2.499 1.00 90.69 81 SER A C 1
ATOM 683 O O . SER A 1 81 ? 3.297 5.419 2.849 1.00 90.69 81 SER A O 1
ATOM 685 N N . ASP A 1 82 ? 4.729 4.868 1.217 1.00 94.75 82 ASP A N 1
ATOM 686 C CA . ASP A 1 82 ? 3.920 5.461 0.143 1.00 94.75 82 ASP A CA 1
ATOM 687 C C . ASP A 1 82 ? 2.558 4.778 -0.003 1.00 94.75 82 ASP A C 1
ATOM 689 O O . ASP A 1 82 ? 1.540 5.455 -0.160 1.00 94.75 82 ASP A O 1
ATOM 693 N N . ILE A 1 83 ? 2.513 3.445 0.094 1.00 94.69 83 ILE A N 1
ATOM 694 C CA . ILE A 1 83 ? 1.258 2.680 0.111 1.00 94.69 83 ILE A CA 1
ATOM 695 C C . ILE A 1 83 ? 0.411 3.088 1.323 1.00 94.69 83 ILE A C 1
ATOM 697 O O . ILE A 1 83 ? -0.768 3.405 1.167 1.00 94.69 83 ILE A O 1
ATOM 701 N N . PHE A 1 84 ? 1.008 3.117 2.517 1.00 93.00 84 PHE A N 1
ATOM 702 C CA . PHE A 1 84 ? 0.325 3.488 3.757 1.00 93.00 84 PHE A CA 1
ATOM 703 C C . PHE A 1 84 ? -0.285 4.893 3.684 1.00 93.00 84 PHE A C 1
ATOM 705 O O . PHE A 1 84 ? -1.479 5.059 3.930 1.00 93.00 84 PHE A O 1
ATOM 712 N N . TYR A 1 85 ? 0.488 5.895 3.261 1.00 92.38 85 TYR A N 1
ATOM 713 C CA . TYR A 1 85 ? -0.017 7.261 3.123 1.00 92.38 85 TYR A CA 1
ATOM 714 C C . TYR A 1 85 ? -1.021 7.413 1.977 1.00 92.38 85 TYR A C 1
ATOM 716 O O . TYR A 1 85 ? -1.943 8.214 2.095 1.00 92.38 85 TYR A O 1
ATOM 724 N N . THR A 1 86 ? -0.921 6.619 0.905 1.00 95.38 86 THR A N 1
ATOM 725 C CA . THR A 1 86 ? -1.955 6.583 -0.147 1.00 95.38 86 THR A CA 1
ATOM 726 C C . THR A 1 86 ? -3.297 6.113 0.416 1.00 95.38 86 THR A C 1
ATOM 728 O O . THR A 1 86 ? -4.340 6.670 0.076 1.00 95.38 86 THR A O 1
ATOM 731 N N . LEU A 1 87 ? -3.279 5.120 1.310 1.00 93.56 87 LEU A N 1
ATOM 732 C CA . LEU A 1 87 ? -4.482 4.629 1.980 1.00 93.56 87 LEU A CA 1
ATOM 733 C C . LEU A 1 87 ? -5.035 5.649 2.983 1.00 93.56 87 LEU A C 1
ATOM 735 O O . LEU A 1 87 ? -6.241 5.875 2.993 1.00 93.56 87 LEU A O 1
ATOM 739 N N . LEU A 1 88 ? -4.184 6.315 3.766 1.00 90.25 88 LEU A N 1
ATOM 740 C CA . LEU A 1 88 ? -4.619 7.363 4.702 1.00 90.25 88 LEU A CA 1
ATOM 741 C C . LEU A 1 88 ? -5.090 8.652 4.024 1.00 90.25 88 LEU A C 1
ATOM 743 O O . LEU A 1 88 ? -5.887 9.383 4.596 1.00 90.25 88 LEU A O 1
ATOM 747 N N . ALA A 1 89 ? -4.619 8.942 2.810 1.00 88.25 89 ALA A N 1
ATOM 748 C CA . ALA A 1 89 ? -5.108 10.074 2.024 1.00 88.25 89 ALA A CA 1
ATOM 749 C C . ALA A 1 89 ? -6.539 9.857 1.493 1.00 88.25 89 ALA A C 1
ATOM 751 O O . ALA A 1 89 ? -7.132 10.773 0.923 1.00 88.25 89 ALA A O 1
ATOM 752 N N . SER A 1 90 ? -7.094 8.650 1.644 1.00 84.50 90 SER A N 1
ATOM 753 C CA . SER A 1 90 ? -8.512 8.381 1.402 1.00 84.50 90 SER A CA 1
ATOM 754 C C . SER A 1 90 ? -9.350 8.678 2.648 1.00 84.50 90 SER A C 1
ATOM 756 O O . SER A 1 90 ? -8.814 8.964 3.712 1.00 84.50 90 SER A O 1
ATOM 758 N N . LYS A 1 91 ? -10.679 8.585 2.554 1.00 83.12 91 LYS A N 1
ATOM 759 C CA . LYS A 1 91 ? -11.592 8.814 3.692 1.00 83.12 91 LYS A CA 1
ATOM 760 C C . LYS A 1 91 ? -11.571 7.679 4.742 1.00 83.12 91 LYS A C 1
ATOM 762 O O . LYS A 1 91 ? -12.622 7.347 5.277 1.00 83.12 91 LYS A O 1
ATOM 767 N N . ARG A 1 92 ? -10.412 7.056 4.986 1.00 86.81 92 ARG A N 1
ATOM 768 C CA . ARG A 1 92 ? -10.226 5.915 5.895 1.00 86.81 92 ARG A CA 1
ATOM 769 C C . ARG A 1 92 ? -9.477 6.316 7.154 1.00 86.81 92 ARG A C 1
ATOM 771 O O . ARG A 1 92 ? -8.578 7.153 7.099 1.00 86.81 92 ARG A O 1
ATOM 778 N N . THR A 1 93 ? -9.806 5.682 8.271 1.00 86.69 93 THR A N 1
ATOM 779 C CA . THR A 1 93 ? -9.096 5.897 9.537 1.00 86.69 93 THR A CA 1
ATOM 780 C C . THR A 1 93 ? -7.819 5.053 9.624 1.00 86.69 93 THR A C 1
ATOM 782 O O . THR A 1 93 ? -7.632 4.086 8.878 1.00 86.69 93 THR A O 1
ATOM 785 N N . GLU A 1 94 ? -6.914 5.398 10.548 1.00 84.69 94 GLU A N 1
ATOM 786 C CA . GLU A 1 94 ? -5.694 4.607 10.787 1.00 84.69 94 GLU A CA 1
ATOM 787 C C . GLU A 1 94 ? -6.034 3.169 11.246 1.00 84.69 94 GLU A C 1
ATOM 789 O O . GLU A 1 94 ? -5.325 2.223 10.892 1.00 84.69 94 GLU A O 1
ATOM 794 N N . GLU A 1 95 ? -7.142 2.987 11.972 1.00 82.69 95 GLU A N 1
ATOM 795 C CA . GLU A 1 95 ? -7.660 1.689 12.424 1.00 82.69 95 GLU A CA 1
ATOM 796 C C . GLU A 1 95 ? -8.154 0.830 11.257 1.00 82.69 95 GLU A C 1
ATOM 798 O O . GLU A 1 95 ? -7.817 -0.351 11.173 1.00 82.69 95 GLU A O 1
ATOM 803 N N . GLU A 1 96 ? -8.914 1.409 10.325 1.00 86.38 96 GLU A N 1
ATOM 804 C CA . GLU A 1 96 ? -9.399 0.687 9.143 1.00 86.38 96 GLU A CA 1
ATOM 805 C C . GLU A 1 96 ? -8.232 0.205 8.271 1.00 86.38 96 GLU A C 1
ATOM 807 O O . GLU A 1 96 ? -8.237 -0.919 7.761 1.00 86.38 96 GLU A O 1
ATOM 812 N N . VAL A 1 97 ? -7.186 1.027 8.145 1.00 90.44 97 VAL A N 1
ATOM 813 C CA . VAL A 1 97 ? -5.958 0.661 7.428 1.00 90.44 97 VAL A CA 1
ATOM 814 C C . VAL A 1 97 ? -5.190 -0.456 8.153 1.00 90.44 97 VAL A C 1
ATOM 816 O O . VAL A 1 97 ? -4.708 -1.384 7.499 1.00 90.44 97 VAL A O 1
ATOM 819 N N . ALA A 1 98 ? -5.133 -0.439 9.489 1.00 87.81 98 ALA A N 1
ATOM 820 C CA . ALA A 1 98 ? -4.531 -1.520 10.280 1.00 87.81 98 ALA A CA 1
ATOM 821 C C . ALA A 1 98 ? -5.246 -2.869 10.067 1.00 87.81 98 ALA A C 1
ATOM 823 O O . ALA A 1 98 ? -4.607 -3.899 9.823 1.00 87.81 98 ALA A O 1
ATOM 824 N N . VAL A 1 99 ? -6.583 -2.860 10.120 1.00 86.88 99 VAL A N 1
ATOM 825 C CA . VAL A 1 99 ? -7.431 -4.046 9.903 1.00 86.88 99 VAL A CA 1
ATOM 826 C C . VAL A 1 99 ? -7.248 -4.596 8.488 1.00 86.88 99 VAL A C 1
ATOM 828 O O . VAL A 1 99 ? -7.132 -5.813 8.299 1.00 86.88 99 VAL A O 1
ATOM 831 N N . LEU A 1 100 ? -7.144 -3.715 7.489 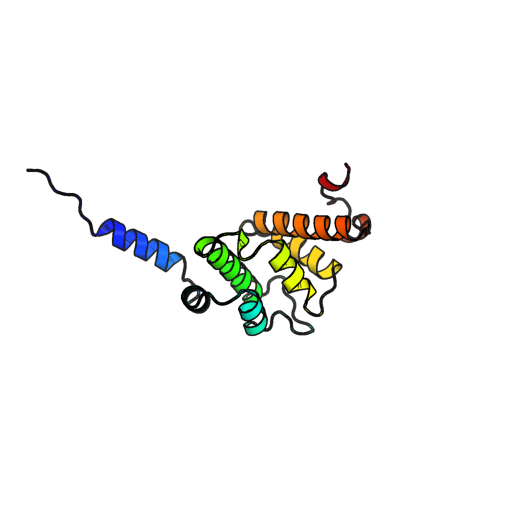1.00 90.81 100 LEU A N 1
ATOM 832 C CA . LEU A 1 100 ? -6.838 -4.104 6.116 1.00 90.81 100 LEU A CA 1
ATOM 833 C C . LEU A 1 100 ? -5.496 -4.842 6.034 1.00 90.81 100 LEU A C 1
ATOM 835 O O . LEU A 1 100 ? -5.432 -5.921 5.446 1.00 90.81 100 LEU A O 1
ATOM 839 N N . PHE A 1 101 ? -4.433 -4.316 6.647 1.00 91.50 101 PHE A N 1
ATOM 840 C CA . PHE A 1 101 ? -3.120 -4.969 6.632 1.00 91.50 101 PHE A CA 1
ATOM 841 C C . PHE A 1 101 ? -3.142 -6.336 7.320 1.00 91.50 101 PHE A C 1
ATOM 843 O O . PHE A 1 101 ? -2.608 -7.306 6.777 1.00 91.50 101 PHE A O 1
ATOM 850 N N . ALA A 1 102 ? -3.828 -6.454 8.458 1.00 87.88 102 ALA A N 1
ATOM 851 C CA . ALA A 1 102 ? -4.023 -7.739 9.126 1.00 87.88 102 ALA A CA 1
ATOM 852 C C . ALA A 1 102 ? -4.747 -8.758 8.224 1.00 87.88 102 ALA A C 1
ATOM 854 O O . ALA A 1 102 ? -4.392 -9.938 8.207 1.00 87.88 102 ALA A O 1
ATOM 855 N N . SER A 1 103 ? -5.720 -8.308 7.429 1.00 87.88 103 SER A N 1
ATOM 856 C CA . SER A 1 103 ? -6.430 -9.153 6.464 1.00 87.88 103 SER A CA 1
ATOM 857 C C . SER A 1 103 ? -5.542 -9.573 5.290 1.00 87.88 103 SER A C 1
ATOM 859 O O . SER A 1 103 ? -5.542 -10.745 4.914 1.00 87.88 103 SER A O 1
ATOM 861 N N . LEU A 1 104 ? -4.708 -8.669 4.762 1.00 88.25 104 LEU A N 1
ATOM 862 C CA . LEU A 1 104 ? -3.734 -8.998 3.712 1.00 88.25 104 LEU A CA 1
ATOM 863 C C . LEU A 1 104 ? -2.709 -10.039 4.170 1.00 88.25 104 LEU A C 1
ATOM 865 O O . LEU A 1 104 ? -2.286 -10.874 3.371 1.00 88.25 104 LEU A O 1
ATOM 869 N N . LYS A 1 105 ? -2.348 -10.042 5.459 1.00 88.12 105 LYS A N 1
ATOM 870 C CA . LYS A 1 105 ? -1.414 -11.019 6.037 1.00 88.12 105 LYS A CA 1
ATOM 871 C C . LYS A 1 105 ? -1.913 -12.465 5.936 1.00 88.12 105 LYS A C 1
ATOM 873 O O . LYS A 1 105 ? -1.101 -13.385 5.867 1.00 88.12 105 LYS A O 1
ATOM 878 N N . LYS A 1 106 ? -3.235 -12.665 5.891 1.00 86.44 106 LYS A N 1
ATOM 879 C CA . LYS A 1 106 ? -3.875 -13.984 5.739 1.00 86.44 106 LYS A CA 1
ATOM 880 C C . LYS A 1 106 ? -3.779 -14.532 4.312 1.00 86.44 106 LYS A C 1
ATOM 882 O O . LYS A 1 106 ? -4.045 -15.709 4.100 1.00 86.44 106 LYS A O 1
ATOM 887 N N . ILE A 1 107 ? -3.393 -13.705 3.339 1.00 83.75 107 ILE A N 1
ATOM 888 C CA . ILE A 1 107 ? -3.233 -14.103 1.939 1.00 83.75 107 ILE A CA 1
ATOM 889 C C . ILE A 1 107 ? -1.763 -14.497 1.722 1.00 83.75 107 ILE A C 1
ATOM 891 O O . ILE A 1 107 ? -0.896 -13.620 1.790 1.00 83.75 107 ILE A O 1
ATOM 895 N N . PRO A 1 108 ? -1.443 -15.771 1.406 1.00 82.50 108 PRO A N 1
ATOM 896 C CA . PRO A 1 108 ? -0.056 -16.241 1.319 1.00 82.50 108 PRO A CA 1
ATOM 897 C C . PRO A 1 108 ? 0.844 -15.379 0.419 1.00 82.50 108 PRO A C 1
ATOM 899 O O . PRO A 1 108 ? 1.954 -15.024 0.806 1.00 82.50 108 PRO A O 1
ATOM 902 N N . GLY A 1 109 ? 0.340 -14.940 -0.742 1.00 82.62 109 GLY A N 1
ATOM 903 C CA . GLY A 1 109 ? 1.086 -14.093 -1.684 1.00 82.62 109 GLY A CA 1
ATOM 904 C C . GLY A 1 109 ? 1.256 -12.622 -1.269 1.00 82.62 109 GLY A C 1
ATOM 905 O O . GLY A 1 109 ? 1.986 -11.876 -1.930 1.00 82.62 109 GLY A O 1
ATOM 906 N N . LEU A 1 110 ? 0.583 -12.176 -0.204 1.00 85.06 110 LEU A N 1
ATOM 907 C CA . LEU A 1 110 ? 0.627 -10.797 0.298 1.00 85.06 110 LEU A CA 1
ATOM 908 C C . LEU A 1 110 ? 1.181 -10.688 1.721 1.00 85.06 110 LEU A C 1
ATOM 910 O O . LEU A 1 110 ? 1.414 -9.571 2.171 1.00 85.06 110 LEU A O 1
ATOM 914 N N . LYS A 1 111 ? 1.469 -11.810 2.393 1.00 88.44 111 LYS A N 1
ATOM 915 C CA . LYS A 1 111 ? 1.972 -11.838 3.772 1.00 88.44 111 LYS A CA 1
ATOM 916 C C . LYS A 1 111 ? 3.155 -10.895 4.004 1.00 88.44 111 LYS A C 1
ATOM 918 O O . LYS A 1 111 ? 3.089 -10.050 4.889 1.00 88.44 111 LYS A O 1
ATOM 923 N N . LYS A 1 112 ? 4.195 -10.989 3.169 1.00 88.81 112 LYS A N 1
ATOM 924 C CA . LYS A 1 112 ? 5.396 -10.150 3.301 1.00 88.81 112 LYS A CA 1
ATOM 925 C C . LYS A 1 112 ? 5.090 -8.657 3.135 1.00 88.81 112 LYS A C 1
ATOM 927 O O . LYS A 1 112 ? 5.533 -7.846 3.936 1.00 88.81 112 LYS A O 1
ATOM 932 N N . LEU A 1 113 ? 4.264 -8.311 2.145 1.00 89.19 113 LEU A N 1
ATOM 933 C CA . LEU A 1 113 ? 3.819 -6.932 1.940 1.00 89.19 113 LEU A CA 1
ATOM 934 C C . LEU A 1 113 ? 3.032 -6.421 3.153 1.00 89.19 113 LEU A C 1
ATOM 936 O O . LEU A 1 113 ? 3.256 -5.303 3.596 1.00 89.19 113 LEU A O 1
ATOM 940 N N . ALA A 1 114 ? 2.127 -7.233 3.698 1.00 89.94 114 ALA A N 1
ATOM 941 C CA . ALA A 1 114 ? 1.355 -6.871 4.879 1.00 89.94 114 ALA A CA 1
ATOM 942 C C . ALA A 1 114 ? 2.254 -6.600 6.095 1.00 89.94 114 ALA A C 1
ATOM 944 O O . ALA A 1 114 ? 2.019 -5.637 6.816 1.00 89.94 114 ALA A O 1
ATOM 945 N N . GLU A 1 115 ? 3.300 -7.401 6.298 1.00 91.44 115 GLU A N 1
ATOM 946 C CA . GLU A 1 115 ? 4.286 -7.192 7.367 1.00 91.44 115 GLU A CA 1
ATOM 947 C C . GLU A 1 115 ? 5.082 -5.893 7.171 1.00 91.44 115 GLU A C 1
ATOM 949 O O . GLU A 1 115 ? 5.247 -5.129 8.122 1.00 91.44 115 GLU A O 1
ATOM 954 N N . ASP A 1 116 ? 5.510 -5.595 5.941 1.00 90.94 116 ASP A N 1
ATOM 955 C CA . ASP A 1 116 ? 6.226 -4.353 5.625 1.00 90.94 116 ASP A CA 1
ATOM 956 C C . ASP A 1 116 ? 5.322 -3.112 5.807 1.00 90.94 116 ASP A C 1
ATOM 958 O O . ASP A 1 116 ? 5.767 -2.075 6.301 1.00 90.94 116 ASP A O 1
ATOM 962 N N . LEU A 1 117 ? 4.031 -3.224 5.470 1.00 92.88 117 LEU A N 1
ATOM 963 C CA . LEU A 1 117 ? 3.026 -2.174 5.678 1.00 92.88 117 LEU A CA 1
ATOM 964 C C . LEU A 1 117 ? 2.715 -1.945 7.158 1.00 92.88 117 LEU A C 1
ATOM 966 O O . LEU A 1 117 ? 2.630 -0.800 7.599 1.00 92.88 117 LEU A O 1
ATOM 970 N N . GLN A 1 118 ? 2.592 -3.023 7.934 1.00 90.56 118 GLN A N 1
ATOM 971 C CA . GLN A 1 118 ? 2.444 -2.944 9.385 1.00 90.56 118 GLN A CA 1
ATOM 972 C C . GLN A 1 118 ? 3.652 -2.244 10.009 1.00 90.56 118 GLN A C 1
ATOM 974 O O . GLN A 1 118 ? 3.476 -1.319 10.795 1.00 90.56 118 GLN A O 1
ATOM 979 N N . LYS A 1 119 ? 4.875 -2.606 9.601 1.00 89.75 119 LYS A N 1
ATOM 980 C CA . LYS A 1 119 ? 6.093 -1.926 10.058 1.00 89.75 119 LYS A CA 1
ATOM 981 C C . LYS A 1 119 ? 6.053 -0.422 9.759 1.00 89.75 119 LYS A C 1
ATOM 983 O O . LYS A 1 119 ? 6.264 0.374 10.668 1.00 89.75 119 LYS A O 1
ATOM 988 N N . ALA A 1 120 ? 5.704 -0.031 8.531 1.00 89.44 120 ALA A N 1
ATOM 989 C CA . ALA A 1 120 ? 5.590 1.379 8.149 1.00 89.44 120 ALA A CA 1
ATOM 990 C C . ALA A 1 120 ? 4.540 2.146 8.978 1.00 89.44 120 ALA A C 1
ATOM 992 O O . ALA A 1 120 ? 4.759 3.305 9.337 1.00 89.44 120 ALA A O 1
ATOM 993 N N . GLN A 1 121 ? 3.415 1.504 9.308 1.00 86.88 121 GLN A N 1
ATOM 994 C CA . GLN A 1 121 ? 2.401 2.070 10.198 1.00 86.88 121 GLN A CA 1
ATOM 995 C C . GLN A 1 121 ? 2.956 2.298 11.613 1.00 86.88 121 GLN A C 1
ATOM 997 O O . GLN A 1 121 ? 2.808 3.394 12.152 1.00 86.88 121 GLN A O 1
ATOM 1002 N N . PHE A 1 122 ? 3.632 1.301 12.193 1.00 83.75 122 PHE A N 1
ATOM 1003 C CA . PHE A 1 122 ? 4.234 1.421 13.525 1.00 83.75 122 PHE A CA 1
ATOM 1004 C C . PHE A 1 122 ? 5.322 2.496 13.582 1.00 83.75 122 PHE A C 1
ATOM 1006 O O . PHE A 1 122 ? 5.339 3.297 14.515 1.00 83.75 122 PHE A O 1
ATOM 1013 N N . ASP A 1 123 ? 6.179 2.573 12.563 1.00 84.94 123 ASP A N 1
ATOM 1014 C CA . ASP A 1 123 ? 7.188 3.628 12.457 1.00 84.94 123 ASP A CA 1
ATOM 1015 C C . ASP A 1 123 ? 6.545 5.024 12.407 1.00 84.94 123 ASP A C 1
ATOM 1017 O O . ASP A 1 123 ? 7.003 5.941 13.090 1.00 84.94 123 ASP A O 1
ATOM 1021 N N . SER A 1 124 ? 5.438 5.186 11.669 1.00 83.62 124 SER A N 1
ATOM 1022 C CA . SER A 1 124 ? 4.685 6.448 11.634 1.00 83.62 124 SER A CA 1
ATOM 1023 C C . SER A 1 124 ? 4.131 6.829 13.011 1.00 83.62 124 SER A C 1
ATOM 1025 O O . SER A 1 124 ? 4.213 7.992 13.411 1.00 83.62 124 SER A O 1
ATOM 1027 N N . TRP A 1 125 ? 3.594 5.863 13.763 1.00 82.31 125 TRP A N 1
ATOM 1028 C CA . TRP A 1 125 ? 3.082 6.099 15.116 1.00 82.31 125 TRP A CA 1
ATOM 1029 C C . TRP A 1 125 ? 4.182 6.501 16.096 1.00 82.31 125 TRP A C 1
ATOM 1031 O O . TRP A 1 125 ? 4.023 7.501 16.800 1.00 82.31 125 TRP A O 1
ATOM 1041 N N . ARG A 1 126 ? 5.320 5.798 16.065 1.00 79.50 126 ARG A N 1
ATOM 1042 C CA . ARG A 1 126 ? 6.500 6.109 16.880 1.00 79.50 126 ARG A CA 1
ATOM 1043 C C . ARG A 1 126 ? 6.990 7.538 16.647 1.00 79.50 126 ARG A C 1
ATOM 1045 O O . ARG A 1 126 ? 7.184 8.274 17.607 1.00 79.50 126 ARG A O 1
ATOM 1052 N N . ILE A 1 127 ? 7.129 7.957 15.385 1.00 78.62 127 ILE A N 1
ATOM 1053 C CA . ILE A 1 127 ? 7.580 9.317 15.029 1.00 78.62 127 ILE A CA 1
ATOM 1054 C C . ILE A 1 127 ? 6.604 10.388 15.533 1.00 78.62 127 ILE A C 1
ATOM 1056 O O . ILE A 1 127 ? 7.026 11.448 15.982 1.00 78.62 127 ILE A O 1
ATOM 1060 N N . LYS A 1 128 ? 5.294 10.123 15.478 1.00 78.12 128 LYS A N 1
ATOM 1061 C CA . LYS A 1 128 ? 4.258 11.073 15.915 1.00 78.12 128 LYS A CA 1
ATOM 1062 C C . LYS A 1 128 ? 4.068 11.123 17.436 1.00 78.12 128 LYS A C 1
ATOM 1064 O O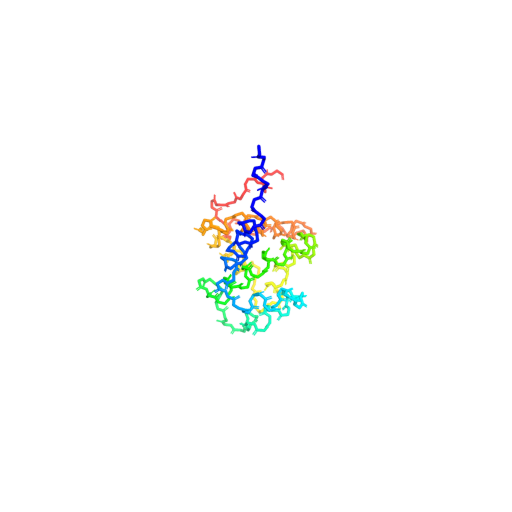 . LYS A 1 128 ? 3.152 11.805 17.889 1.00 78.12 128 LYS A O 1
ATOM 1069 N N . GLY A 1 129 ? 4.849 10.370 18.217 1.00 67.62 129 GLY A N 1
ATOM 1070 C CA . GLY A 1 129 ? 4.638 10.232 19.662 1.00 67.62 129 GLY A CA 1
ATOM 1071 C C . GLY A 1 129 ? 3.281 9.610 20.016 1.00 67.62 129 GLY A C 1
ATOM 1072 O O . GLY A 1 129 ? 2.813 9.734 21.144 1.00 67.62 129 GLY A O 1
ATOM 1073 N N . LYS A 1 130 ? 2.624 8.949 19.053 1.00 66.69 130 LYS A N 1
ATOM 1074 C CA . LYS A 1 130 ? 1.393 8.204 19.294 1.00 66.69 130 LYS A CA 1
ATOM 1075 C C . LYS A 1 130 ? 1.805 6.849 19.857 1.00 66.69 130 LYS A C 1
ATOM 1077 O O . LYS A 1 130 ? 2.237 5.987 19.098 1.00 66.69 130 LYS A O 1
ATOM 1082 N N . ILE A 1 131 ? 1.656 6.642 21.165 1.00 54.44 131 ILE A N 1
ATOM 1083 C CA . ILE A 1 131 ? 1.603 5.279 21.705 1.00 54.44 131 ILE A CA 1
ATOM 1084 C C . ILE A 1 131 ? 0.276 4.719 21.200 1.00 54.44 131 ILE A C 1
ATOM 1086 O O . ILE A 1 131 ? -0.780 5.239 21.576 1.00 54.44 131 ILE A O 1
ATOM 1090 N N . PRO A 1 132 ? 0.275 3.749 20.278 1.00 54.00 132 PRO A N 1
ATOM 1091 C CA . PRO A 1 132 ? -0.983 3.262 19.762 1.00 54.00 132 PRO A CA 1
ATOM 1092 C C . PRO A 1 132 ? -1.777 2.650 20.919 1.00 54.00 132 PRO A C 1
ATOM 1094 O O . PRO A 1 132 ? -1.225 1.927 21.750 1.00 54.00 132 PRO A O 1
ATOM 1097 N N . ASN A 1 133 ? -3.102 2.797 20.894 1.00 53.97 133 ASN A N 1
ATOM 1098 C CA . ASN A 1 133 ? -3.996 1.815 21.515 1.00 53.97 133 ASN A CA 1
ATOM 1099 C C . ASN A 1 133 ? -3.895 0.480 20.737 1.00 53.97 133 ASN A C 1
ATOM 1101 O O . ASN A 1 133 ? -4.896 -0.121 20.352 1.00 53.97 133 ASN A O 1
ATOM 1105 N N . ALA A 1 134 ? -2.675 0.009 20.454 1.00 50.06 134 ALA A N 1
ATOM 1106 C CA . ALA A 1 134 ? -2.381 -1.200 19.699 1.00 50.06 134 ALA A CA 1
ATOM 1107 C C . ALA A 1 134 ? -2.943 -2.429 20.413 1.00 50.06 134 ALA A C 1
ATOM 1109 O O . ALA A 1 134 ? -3.372 -3.364 19.745 1.00 50.06 134 ALA A O 1
ATOM 1110 N N . GLY A 1 135 ? -3.066 -2.386 21.745 1.00 49.41 135 GLY A N 1
ATOM 1111 C CA . GLY A 1 135 ? -3.782 -3.402 22.517 1.00 49.41 135 GLY A CA 1
ATOM 1112 C C . GLY A 1 135 ? -5.263 -3.532 22.129 1.00 49.41 135 GLY A C 1
ATOM 1113 O O . GLY A 1 135 ? -5.801 -4.633 22.169 1.00 49.41 135 GLY A O 1
ATOM 1114 N N . ARG A 1 136 ? -5.910 -2.450 21.670 1.00 53.97 136 ARG A N 1
ATOM 1115 C CA . ARG A 1 136 ? -7.301 -2.460 21.181 1.00 53.97 136 ARG A CA 1
ATOM 1116 C C . ARG A 1 136 ? -7.414 -2.887 19.713 1.00 53.97 136 ARG A C 1
ATOM 1118 O O . ARG A 1 136 ? -8.392 -3.534 19.360 1.00 53.97 136 ARG A O 1
ATOM 1125 N N . ILE A 1 137 ? -6.441 -2.535 18.868 1.00 53.81 137 ILE A N 1
ATOM 1126 C CA . ILE A 1 137 ? -6.479 -2.805 17.414 1.00 53.81 137 ILE A CA 1
ATOM 1127 C C . ILE A 1 137 ? -5.953 -4.208 17.078 1.00 53.81 137 ILE A C 1
ATOM 1129 O O . ILE A 1 137 ? -6.523 -4.909 16.246 1.00 53.81 137 ILE A O 1
ATOM 1133 N N . TYR A 1 138 ? -4.871 -4.631 17.730 1.00 53.56 138 TYR A N 1
ATOM 1134 C CA . TYR A 1 138 ? -4.172 -5.882 17.442 1.00 53.56 138 TYR A CA 1
ATOM 1135 C C . TYR A 1 138 ? -4.366 -6.953 18.523 1.00 53.56 138 TYR A C 1
ATOM 1137 O O . TYR A 1 138 ? -4.043 -8.115 18.269 1.00 53.56 138 TYR A O 1
ATOM 1145 N N . GLY A 1 139 ? -4.921 -6.627 19.697 1.00 59.88 139 GLY A N 1
ATOM 1146 C CA . GLY A 1 139 ? -5.141 -7.599 20.775 1.00 59.88 139 GLY A CA 1
ATOM 1147 C C . GLY A 1 139 ? -3.866 -8.388 21.122 1.00 59.88 139 GLY A C 1
ATOM 1148 O O . GLY A 1 139 ? -2.786 -7.813 21.234 1.00 59.88 139 GLY A O 1
ATOM 1149 N N . LYS A 1 140 ? -3.965 -9.726 21.210 1.00 46.53 140 LYS A N 1
ATOM 1150 C CA . LYS A 1 140 ? -2.825 -10.656 21.429 1.00 46.53 140 LYS A CA 1
ATOM 1151 C C . LYS A 1 140 ? -1.835 -10.752 20.254 1.00 46.53 140 LYS A C 1
ATOM 1153 O O . LYS A 1 140 ? -0.843 -11.463 20.343 1.00 46.53 140 LYS A O 1
ATOM 1158 N N . THR A 1 141 ? -2.112 -10.065 19.152 1.00 47.69 141 THR A N 1
ATOM 1159 C CA . THR A 1 141 ? -1.319 -10.065 17.912 1.00 47.69 141 THR A CA 1
ATOM 1160 C C . THR A 1 141 ? -0.387 -8.854 17.812 1.00 47.69 141 THR A C 1
ATOM 1162 O O . THR A 1 141 ? 0.059 -8.516 16.716 1.00 47.69 141 THR A O 1
ATOM 1165 N N . MET A 1 142 ? -0.096 -8.198 18.943 1.00 48.78 142 MET A N 1
ATOM 1166 C CA . MET A 1 142 ? 0.991 -7.223 19.076 1.00 48.78 142 MET A CA 1
ATOM 1167 C C . MET A 1 142 ? 2.298 -7.833 18.542 1.00 48.78 142 MET A C 1
ATOM 1169 O O . MET A 1 142 ? 2.752 -8.850 19.072 1.00 48.78 142 MET A O 1
ATOM 1173 N N . PRO A 1 143 ? 2.913 -7.260 17.497 1.00 51.53 143 PRO A N 1
ATOM 1174 C CA . PRO A 1 143 ? 4.233 -7.689 17.061 1.00 51.53 143 PRO A CA 1
ATOM 1175 C C . PRO A 1 143 ? 5.246 -7.439 18.179 1.00 51.53 143 PRO A C 1
ATOM 1177 O O . PRO A 1 143 ? 5.274 -6.350 18.749 1.00 51.53 143 PRO A O 1
ATOM 1180 N N . SER A 1 144 ? 6.106 -8.421 18.457 1.00 46.94 144 SER A N 1
ATOM 1181 C CA . SER A 1 144 ? 7.140 -8.336 19.502 1.00 46.94 144 SER A CA 1
ATOM 1182 C C . SER A 1 144 ? 8.078 -7.134 19.350 1.00 46.94 144 SER A C 1
ATOM 1184 O O . SER A 1 144 ? 8.640 -6.679 20.333 1.00 46.94 144 SER A O 1
ATOM 1186 N N . MET A 1 145 ? 8.183 -6.567 18.144 1.00 43.81 145 MET A N 1
ATOM 1187 C CA . MET A 1 145 ? 8.976 -5.368 17.840 1.00 43.81 145 MET A CA 1
ATOM 1188 C C . MET A 1 145 ? 8.464 -4.069 18.499 1.00 43.81 145 MET A C 1
ATOM 1190 O O . MET A 1 145 ? 9.037 -3.014 18.260 1.00 43.81 145 MET A O 1
ATOM 1194 N N . LEU A 1 146 ? 7.364 -4.116 19.259 1.00 44.62 146 LEU A N 1
ATOM 1195 C CA . LEU A 1 146 ? 6.828 -2.986 20.033 1.00 44.62 146 LEU A CA 1
ATOM 1196 C C . LEU A 1 146 ? 7.037 -3.134 21.547 1.00 44.62 146 LEU A C 1
ATOM 1198 O O . LEU A 1 146 ? 6.550 -2.297 22.302 1.00 44.62 146 LEU A O 1
ATOM 1202 N N . LEU A 1 147 ? 7.673 -4.223 21.990 1.00 49.88 147 LEU A N 1
ATOM 1203 C CA . LEU A 1 147 ? 7.928 -4.511 23.405 1.00 49.88 147 LEU A CA 1
ATOM 1204 C C . LEU A 1 147 ? 9.359 -4.148 23.845 1.00 49.88 147 LEU A C 1
ATOM 1206 O O . LEU A 1 147 ? 9.699 -4.412 24.995 1.00 49.88 147 LEU A O 1
ATOM 1210 N N . GLU A 1 148 ? 10.163 -3.552 22.958 1.00 36.94 148 GLU A N 1
ATOM 1211 C CA . GLU A 1 148 ? 11.520 -3.049 23.236 1.00 36.94 148 GLU A CA 1
ATOM 1212 C C . GLU A 1 148 ? 11.594 -1.521 23.156 1.00 36.94 148 GLU A C 1
ATOM 1214 O O . GLU A 1 148 ? 10.985 -0.943 22.222 1.00 36.94 148 GLU A O 1
#

pLDDT: mean 78.03, std 17.88, range [36.0, 97.12]

Radius of gyration: 19.16 Å; chains: 1; bounding box: 48×41×59 Å

Foldseek 3Di:
DDPPDDVPVVVVVVVVVVVVLPPDVVLVVCVVVLPDLLVLCVVLVVQDPPRDLQVDVSNVVSVSSLVSSCVNVNQVVADLLNVLVSNVVGPDDLLSSLVSLVSLCVPPVRVVSSVRNVVSSVVVCVVVVNPDVCCVRQPVNPDCVSVD